Protein AF-A0A941TMS7-F1 (afdb_monomer_lite)

Radius of gyration: 14.05 Å; chains: 1; bounding box: 34×26×32 Å

pLDDT: mean 86.13, std 15.23, range [52.81, 97.69]

Secondary structure (DSSP, 8-state):
--HHHHHT-----EEEEEETTEEEEEEEHHHHIIIIIHHHHHHHTT---

Structure (mmCIF, N/CA/C/O backbone):
data_AF-A0A941TMS7-F1
#
_entry.id   AF-A0A941TMS7-F1
#
loop_
_atom_site.group_PDB
_atom_site.id
_atom_site.type_symbol
_atom_site.label_atom_id
_atom_site.label_alt_id
_atom_site.label_comp_id
_atom_site.label_asym_id
_atom_site.label_entity_id
_atom_site.label_seq_id
_atom_site.pdbx_PDB_ins_code
_atom_site.Cartn_x
_atom_site.Cartn_y
_atom_site.Cartn_z
_atom_site.occupancy
_atom_site.B_iso_or_equiv
_atom_site.auth_seq_id
_atom_site.auth_comp_id
_atom_site.auth_asym_id
_atom_site.auth_atom_id
_atom_site.pdbx_PDB_model_num
ATOM 1 N N . MET A 1 1 ? 20.148 -17.315 -11.244 1.00 52.81 1 MET A N 1
ATOM 2 C CA . MET A 1 1 ? 18.816 -16.780 -11.604 1.00 52.81 1 MET A CA 1
ATOM 3 C C . MET A 1 1 ? 18.221 -17.807 -12.552 1.00 52.81 1 MET A C 1
ATOM 5 O O . MET A 1 1 ? 18.921 -18.136 -13.497 1.00 52.81 1 MET A O 1
ATOM 9 N N . SER A 1 2 ? 17.086 -18.438 -12.229 1.00 64.31 2 SER A N 1
ATOM 10 C CA . SER A 1 2 ? 16.541 -19.510 -13.081 1.00 64.31 2 SER A CA 1
ATOM 11 C C . SER A 1 2 ? 15.906 -18.923 -14.343 1.00 64.31 2 SER A C 1
ATOM 13 O O . SER A 1 2 ? 15.435 -17.780 -14.318 1.00 64.31 2 SER A O 1
ATOM 15 N N . ASP A 1 3 ? 15.905 -19.692 -15.430 1.00 58.81 3 ASP A N 1
ATOM 16 C CA . ASP A 1 3 ? 15.401 -19.259 -16.737 1.00 58.81 3 ASP A CA 1
ATOM 17 C C . ASP A 1 3 ? 13.922 -18.836 -16.675 1.00 58.81 3 ASP A C 1
ATOM 19 O O . ASP A 1 3 ? 13.513 -17.903 -17.370 1.00 58.81 3 ASP A O 1
ATOM 23 N N . GLU A 1 4 ? 13.134 -19.402 -15.750 1.00 58.53 4 GLU A N 1
ATOM 24 C CA . GLU A 1 4 ? 11.740 -19.004 -15.506 1.00 58.53 4 GLU A CA 1
ATOM 25 C C . GLU A 1 4 ? 11.601 -17.566 -14.981 1.00 58.53 4 GLU A C 1
ATOM 27 O O . GLU A 1 4 ? 10.614 -16.883 -15.273 1.00 58.53 4 GLU A O 1
ATOM 32 N N . GLY A 1 5 ? 12.580 -17.082 -14.209 1.00 58.62 5 GLY A N 1
ATOM 33 C CA . GLY A 1 5 ? 12.612 -15.704 -13.714 1.00 58.62 5 GLY A CA 1
ATOM 34 C C . GLY A 1 5 ? 12.904 -14.686 -14.819 1.00 58.62 5 GLY A C 1
ATOM 35 O O . GLY A 1 5 ? 12.387 -13.571 -14.773 1.00 58.62 5 GLY A O 1
ATOM 36 N N . ALA A 1 6 ? 13.680 -15.083 -15.832 1.00 56.78 6 ALA A N 1
ATOM 37 C CA . ALA A 1 6 ? 14.024 -14.249 -16.982 1.00 56.78 6 ALA A CA 1
ATOM 38 C C . ALA A 1 6 ? 12.914 -14.238 -18.052 1.00 56.78 6 ALA A C 1
ATOM 40 O O . ALA A 1 6 ? 12.573 -13.179 -18.581 1.00 56.78 6 ALA A O 1
ATOM 41 N N . GLN A 1 7 ? 12.294 -15.393 -18.330 1.00 57.66 7 GLN A N 1
ATOM 42 C CA . GLN A 1 7 ? 11.234 -15.539 -19.341 1.00 57.66 7 GLN A CA 1
ATOM 43 C C . GLN A 1 7 ? 9.927 -14.844 -18.972 1.00 57.66 7 GLN A C 1
ATOM 45 O O . GLN A 1 7 ? 9.156 -14.469 -19.856 1.00 57.66 7 GLN A O 1
ATOM 50 N N . ARG A 1 8 ? 9.668 -14.645 -17.675 1.00 57.91 8 ARG A N 1
ATOM 51 C CA . ARG A 1 8 ? 8.463 -13.946 -17.236 1.00 57.91 8 ARG A CA 1
ATOM 52 C C . ARG A 1 8 ? 8.421 -12.488 -17.661 1.00 57.91 8 ARG A C 1
ATOM 54 O O . ARG A 1 8 ? 7.351 -11.944 -17.536 1.00 57.91 8 ARG A O 1
ATOM 61 N N . GLY A 1 9 ? 9.476 -11.873 -18.201 1.00 53.88 9 GLY A N 1
ATOM 62 C CA . GLY A 1 9 ? 9.389 -10.571 -18.871 1.00 53.88 9 GLY A CA 1
ATOM 63 C C . GLY A 1 9 ? 8.808 -9.465 -17.991 1.00 53.88 9 GLY A C 1
ATOM 64 O O . GLY A 1 9 ? 7.623 -9.197 -18.073 1.00 53.88 9 GLY A O 1
ATOM 65 N N . TYR A 1 10 ? 9.638 -8.829 -17.159 1.00 61.00 10 TYR A N 1
ATOM 66 C CA . TYR A 1 10 ? 9.399 -7.518 -16.523 1.00 61.00 10 TYR A CA 1
ATOM 67 C C . TYR A 1 10 ? 7.928 -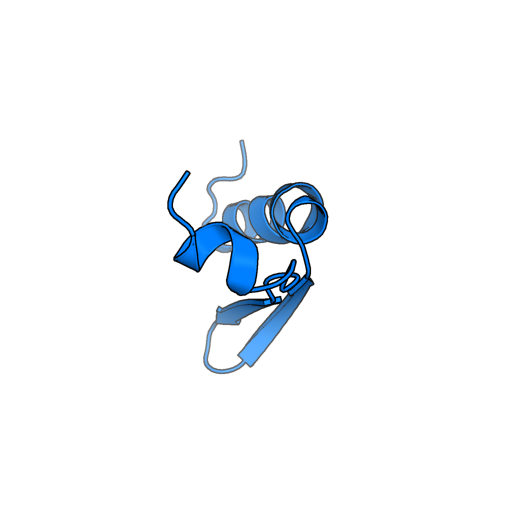7.132 -16.222 1.00 61.00 10 TYR A C 1
ATOM 69 O O . TYR A 1 10 ? 7.526 -5.995 -16.483 1.00 61.00 10 TYR A O 1
ATOM 77 N N . TRP A 1 11 ? 7.096 -8.029 -15.670 1.00 72.19 11 TRP A N 1
ATOM 78 C CA . TRP A 1 11 ? 5.739 -7.632 -15.288 1.00 72.19 11 TRP A CA 1
ATOM 79 C C . TRP A 1 11 ? 5.868 -6.625 -14.171 1.00 72.19 11 TRP A C 1
ATOM 81 O O . TRP A 1 11 ? 6.368 -6.929 -13.088 1.00 72.19 11 TRP A O 1
ATOM 91 N N . THR A 1 12 ? 5.416 -5.411 -14.447 1.00 82.50 12 THR A N 1
ATOM 92 C CA .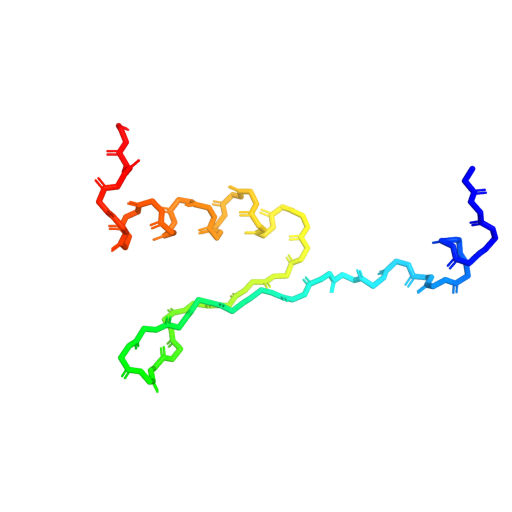 THR A 1 12 ? 5.310 -4.392 -13.419 1.00 82.50 12 THR A CA 1
ATOM 93 C C . THR A 1 12 ? 4.220 -4.855 -12.447 1.00 82.50 12 THR A C 1
ATOM 95 O O . THR A 1 12 ? 3.057 -4.940 -12.854 1.00 82.50 12 THR A O 1
ATOM 98 N N . PRO A 1 13 ? 4.554 -5.201 -11.188 1.00 87.25 13 PRO A N 1
ATOM 99 C CA . PRO A 1 13 ? 3.564 -5.690 -10.237 1.00 87.25 13 PRO A CA 1
ATOM 100 C C . PRO A 1 13 ? 2.509 -4.615 -9.981 1.00 87.25 13 PRO A C 1
ATOM 102 O O . PRO A 1 13 ? 2.835 -3.430 -9.948 1.00 87.25 13 PRO A O 1
ATOM 105 N N . ARG A 1 14 ? 1.253 -5.019 -9.784 1.00 94.56 14 ARG A N 1
ATOM 106 C CA . ARG A 1 14 ? 0.163 -4.131 -9.362 1.00 94.56 14 ARG A CA 1
ATOM 107 C C . ARG A 1 14 ? -0.189 -4.421 -7.911 1.00 94.56 14 ARG A C 1
ATOM 109 O O 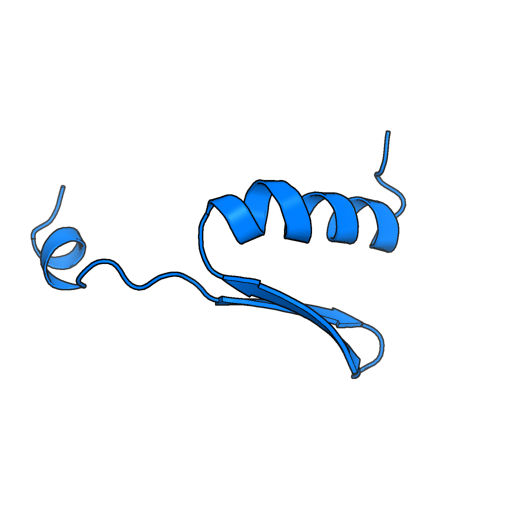. ARG A 1 14 ? -0.394 -5.575 -7.549 1.00 94.56 14 ARG A O 1
ATOM 116 N N . PHE A 1 15 ? -0.312 -3.369 -7.115 1.00 96.06 15 PHE A N 1
ATOM 117 C CA . PHE A 1 15 ? -0.662 -3.433 -5.701 1.00 96.06 15 PHE A CA 1
ATOM 118 C C . PHE A 1 15 ? -1.999 -2.739 -5.463 1.00 96.06 15 PHE A C 1
ATOM 120 O O . PHE A 1 15 ? -2.284 -1.707 -6.076 1.00 96.06 15 PHE A O 1
ATOM 127 N N . ILE A 1 16 ? -2.807 -3.301 -4.566 1.00 97.31 16 ILE A N 1
ATOM 128 C CA . ILE A 1 16 ? -4.139 -2.808 -4.209 1.00 97.31 16 ILE A CA 1
ATOM 129 C C . ILE A 1 16 ? -4.215 -2.757 -2.683 1.00 97.31 16 ILE A C 1
ATOM 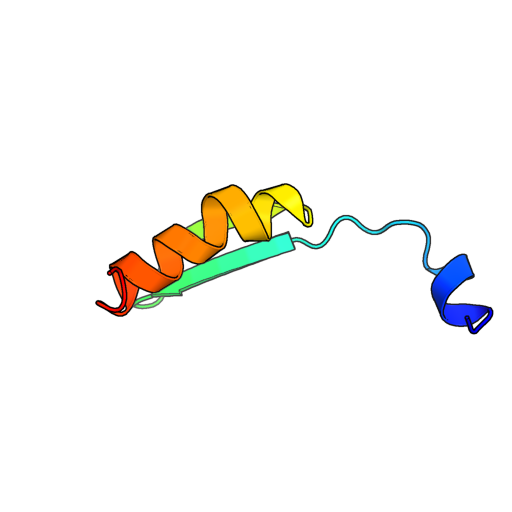131 O O . ILE A 1 16 ? -4.032 -3.780 -2.028 1.00 97.31 16 ILE A O 1
ATOM 135 N N . LEU A 1 17 ? -4.490 -1.577 -2.129 1.00 96.81 17 LEU A N 1
ATOM 136 C CA . LEU A 1 17 ? -4.866 -1.399 -0.731 1.00 96.81 17 LEU A CA 1
ATOM 137 C C . LEU A 1 17 ? -6.386 -1.344 -0.657 1.00 96.81 17 LEU A C 1
ATOM 139 O O . LEU A 1 17 ? -7.003 -0.459 -1.256 1.00 96.81 17 LEU A O 1
ATOM 143 N N . ALA A 1 18 ? -6.978 -2.280 0.075 1.00 96.25 18 ALA A N 1
ATOM 144 C CA . ALA A 1 18 ? -8.411 -2.337 0.302 1.00 96.25 18 ALA A CA 1
ATOM 145 C C . ALA A 1 18 ? -8.712 -2.453 1.797 1.00 96.25 18 ALA A C 1
ATOM 147 O O . ALA A 1 18 ? -8.016 -3.161 2.521 1.00 96.25 18 ALA A O 1
ATOM 148 N N . GLN A 1 19 ? -9.760 -1.767 2.237 1.00 93.44 19 GLN A N 1
ATOM 149 C CA . GLN A 1 19 ? -10.271 -1.794 3.605 1.00 93.44 19 GLN A CA 1
ATOM 150 C C . GLN A 1 19 ? -11.789 -1.627 3.552 1.00 93.44 19 GLN A C 1
ATOM 152 O O . GLN A 1 19 ? -12.299 -0.932 2.674 1.00 93.44 19 GLN A O 1
ATOM 157 N N . ASP A 1 20 ? -12.518 -2.294 4.447 1.00 94.81 20 ASP A N 1
ATOM 158 C CA . ASP A 1 20 ? -13.983 -2.206 4.537 1.00 94.81 20 ASP A CA 1
ATOM 159 C C . ASP A 1 20 ? -14.693 -2.437 3.191 1.00 94.81 20 ASP A C 1
ATOM 161 O O . ASP A 1 20 ? -15.626 -1.730 2.809 1.00 94.81 20 ASP A O 1
ATOM 165 N N . SER A 1 21 ? -14.216 -3.437 2.440 1.00 95.12 21 SER A N 1
ATOM 166 C CA . SER A 1 21 ? -14.695 -3.787 1.090 1.00 95.12 21 SER A CA 1
ATOM 167 C C . SER A 1 21 ? -14.562 -2.673 0.039 1.00 95.12 21 SER A C 1
ATOM 169 O O . SER A 1 21 ? -15.212 -2.724 -1.005 1.00 95.12 21 SER A O 1
ATOM 171 N N . LYS A 1 22 ? -13.709 -1.671 0.275 1.00 96.12 22 LYS A N 1
ATOM 172 C CA . LYS A 1 22 ? -13.424 -0.575 -0.659 1.00 96.12 22 LYS A CA 1
ATOM 173 C C . LYS A 1 22 ? -11.950 -0.550 -1.030 1.00 96.12 22 LYS A C 1
ATOM 175 O O . LYS A 1 22 ? -11.083 -0.751 -0.185 1.00 96.12 22 LYS A O 1
ATOM 180 N N . ILE A 1 23 ? -11.665 -0.257 -2.296 1.00 96.12 23 ILE A N 1
ATOM 181 C CA . ILE A 1 23 ? -10.303 0.027 -2.752 1.00 96.12 23 ILE A CA 1
ATOM 182 C C . ILE A 1 23 ? -9.955 1.450 -2.318 1.00 96.12 23 ILE A C 1
ATOM 184 O O . ILE A 1 23 ? -10.614 2.403 -2.728 1.00 96.12 23 ILE A O 1
ATOM 188 N N . LEU A 1 24 ? -8.919 1.584 -1.496 1.00 95.00 24 LEU A N 1
ATOM 189 C CA . LEU A 1 24 ? -8.417 2.866 -1.009 1.00 95.00 24 LEU A CA 1
ATOM 190 C C . LEU A 1 24 ? -7.316 3.426 -1.910 1.00 95.00 24 LEU A C 1
ATOM 192 O O . LEU A 1 24 ? -7.199 4.639 -2.073 1.00 95.00 24 LEU A O 1
ATOM 196 N N . PHE A 1 25 ? -6.480 2.550 -2.473 1.00 97.31 25 PHE A N 1
ATOM 197 C CA . PHE A 1 25 ? -5.345 2.958 -3.293 1.00 97.31 25 PHE A CA 1
ATOM 198 C C . PHE A 1 25 ? -4.854 1.824 -4.194 1.00 97.31 25 PHE A C 1
ATOM 200 O O . PHE A 1 25 ? -4.888 0.653 -3.817 1.00 97.31 25 PHE A O 1
ATOM 207 N N . THR A 1 26 ? -4.339 2.172 -5.371 1.00 97.69 26 THR A N 1
ATOM 208 C CA . THR A 1 26 ? -3.666 1.231 -6.271 1.00 97.69 26 THR A CA 1
ATOM 209 C C . THR A 1 26 ? -2.410 1.863 -6.840 1.00 97.69 26 THR A C 1
ATOM 211 O O . THR A 1 26 ? -2.422 3.041 -7.186 1.00 97.69 26 THR A O 1
ATOM 214 N N . THR A 1 27 ? -1.351 1.080 -7.000 1.00 97.19 27 THR A N 1
ATOM 215 C CA . THR A 1 27 ? -0.113 1.533 -7.646 1.00 97.19 27 THR A CA 1
ATOM 216 C C . THR A 1 27 ? 0.571 0.370 -8.350 1.00 97.19 27 THR A C 1
ATOM 218 O O . THR A 1 27 ? 0.167 -0.787 -8.202 1.00 97.19 27 THR A O 1
ATOM 221 N N . THR A 1 28 ? 1.587 0.668 -9.146 1.00 95.62 28 THR A N 1
ATOM 222 C CA . THR A 1 28 ? 2.320 -0.329 -9.923 1.00 95.62 28 THR A CA 1
ATOM 223 C C . THR A 1 28 ? 3.822 -0.129 -9.801 1.00 95.62 28 THR A C 1
ATOM 225 O O . THR A 1 28 ? 4.302 0.999 -9.725 1.00 95.62 28 THR A O 1
ATOM 228 N N . GLY A 1 29 ? 4.568 -1.226 -9.863 1.00 93.38 29 GLY A N 1
ATOM 229 C CA . GLY A 1 29 ? 6.025 -1.214 -9.868 1.00 93.38 29 GLY A CA 1
ATOM 230 C C . GLY A 1 29 ? 6.625 -1.084 -8.476 1.00 93.38 29 GLY A C 1
ATOM 231 O O . GLY A 1 29 ? 5.945 -0.752 -7.507 1.00 93.38 29 GLY A O 1
ATOM 232 N N . ILE A 1 30 ? 7.924 -1.361 -8.386 1.00 91.56 30 ILE A N 1
ATOM 233 C CA . ILE A 1 30 ? 8.662 -1.325 -7.118 1.00 91.56 30 ILE A CA 1
ATOM 234 C C . ILE A 1 30 ? 8.644 0.089 -6.523 1.00 91.56 30 ILE A C 1
ATOM 236 O O . ILE A 1 30 ? 8.356 0.224 -5.342 1.00 91.56 30 ILE A O 1
ATOM 240 N N . ALA A 1 31 ? 8.838 1.130 -7.341 1.00 93.12 31 ALA A N 1
ATOM 241 C CA . ALA A 1 31 ? 8.737 2.521 -6.888 1.00 93.12 31 ALA A CA 1
ATOM 242 C C . ALA A 1 31 ? 7.328 2.862 -6.364 1.00 93.12 31 ALA A C 1
ATOM 244 O O . ALA A 1 31 ? 7.170 3.513 -5.337 1.00 93.12 31 ALA A O 1
ATOM 245 N N . GLY A 1 32 ? 6.278 2.354 -7.021 1.00 95.88 32 GLY A N 1
ATOM 246 C CA . GLY A 1 32 ? 4.911 2.482 -6.521 1.00 95.88 32 GLY A CA 1
ATOM 247 C C . GLY A 1 32 ? 4.735 1.825 -5.150 1.00 95.88 32 GLY A C 1
ATOM 248 O O . GLY A 1 32 ? 4.123 2.406 -4.253 1.00 95.88 32 GLY A O 1
ATOM 249 N N . TRP A 1 33 ? 5.309 0.635 -4.957 1.00 95.06 33 TRP A N 1
ATOM 250 C CA . TRP A 1 33 ? 5.310 -0.040 -3.661 1.00 95.06 33 TRP A CA 1
ATOM 251 C C . TRP A 1 33 ? 6.018 0.780 -2.574 1.00 95.06 33 TRP A C 1
ATOM 253 O O . TRP A 1 33 ? 5.410 1.071 -1.544 1.00 95.06 33 TRP A O 1
ATOM 263 N N . THR A 1 34 ? 7.273 1.173 -2.799 1.00 95.88 34 THR A N 1
ATOM 264 C CA . THR A 1 34 ? 8.110 1.819 -1.777 1.00 95.88 34 THR A CA 1
ATOM 265 C C . THR A 1 34 ? 7.649 3.231 -1.450 1.00 95.88 34 THR A C 1
ATOM 267 O O . THR A 1 34 ? 7.530 3.579 -0.279 1.00 95.88 34 THR A O 1
ATOM 270 N N . ASP A 1 35 ? 7.335 4.024 -2.472 1.00 96.94 35 ASP A N 1
ATOM 271 C CA . ASP A 1 35 ? 7.185 5.473 -2.313 1.00 96.94 35 ASP A CA 1
ATOM 272 C C . ASP A 1 35 ? 5.724 5.865 -2.071 1.00 96.94 35 ASP A C 1
ATOM 274 O O . ASP A 1 35 ? 5.430 6.958 -1.589 1.00 96.94 35 ASP A O 1
ATOM 278 N N . GLN A 1 36 ? 4.782 4.982 -2.425 1.00 97.19 36 GLN A N 1
ATOM 279 C CA . GLN A 1 36 ? 3.353 5.288 -2.378 1.00 97.19 36 GLN A CA 1
ATOM 280 C C . GLN A 1 36 ? 2.555 4.286 -1.543 1.00 97.19 36 GLN A C 1
ATOM 282 O O . GLN A 1 36 ? 1.743 4.714 -0.719 1.00 97.19 36 GLN A O 1
ATOM 287 N N . MET A 1 37 ? 2.741 2.977 -1.744 1.00 97.31 37 MET A N 1
ATOM 288 C CA . MET A 1 37 ? 1.951 1.960 -1.040 1.00 97.31 37 MET A CA 1
ATOM 289 C C . MET A 1 37 ? 2.364 1.834 0.426 1.00 97.31 37 MET A C 1
ATOM 291 O O . MET A 1 37 ? 1.507 1.887 1.306 1.00 97.31 37 MET A O 1
ATOM 295 N N . TRP A 1 38 ? 3.662 1.699 0.695 1.00 95.75 38 TRP A N 1
ATOM 296 C CA . TRP A 1 38 ? 4.166 1.450 2.043 1.00 95.75 38 TRP A CA 1
ATOM 297 C C . TRP A 1 38 ? 3.775 2.540 3.059 1.00 95.75 38 TRP A C 1
ATOM 299 O O . TRP A 1 38 ? 3.190 2.184 4.086 1.00 95.75 38 TRP A O 1
ATOM 309 N N . PRO A 1 39 ? 3.927 3.850 2.766 1.00 96.44 39 PRO A N 1
ATOM 310 C CA . PRO A 1 39 ? 3.472 4.896 3.683 1.00 96.44 39 PRO A CA 1
ATOM 311 C C . PRO A 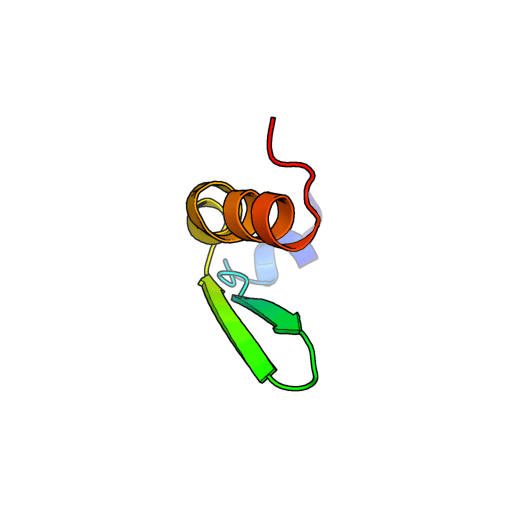1 39 ? 1.967 4.827 3.977 1.00 96.44 39 PRO A C 1
ATOM 313 O O . PRO A 1 39 ? 1.541 5.045 5.107 1.00 96.44 39 PRO A O 1
ATOM 316 N N . ARG A 1 40 ? 1.145 4.473 2.978 1.00 95.69 40 ARG A N 1
ATOM 317 C CA . ARG A 1 40 ? -0.314 4.357 3.145 1.00 95.69 40 ARG A CA 1
ATOM 318 C C . ARG A 1 40 ? -0.705 3.178 4.022 1.00 95.69 40 ARG A C 1
ATOM 320 O O . ARG A 1 40 ? -1.631 3.320 4.813 1.00 95.69 40 ARG A O 1
ATOM 327 N N . ILE A 1 41 ? -0.003 2.049 3.902 1.00 95.62 41 ILE A N 1
ATOM 328 C CA . ILE A 1 41 ? -0.176 0.916 4.818 1.00 95.62 41 ILE A CA 1
ATOM 329 C C . ILE A 1 41 ? 0.126 1.384 6.239 1.00 95.62 41 ILE A C 1
ATOM 331 O O . ILE A 1 41 ? -0.725 1.222 7.103 1.00 95.62 41 ILE A O 1
ATOM 335 N N . GLN A 1 42 ? 1.268 2.044 6.457 1.00 96.06 42 GLN A N 1
ATOM 336 C CA . GLN A 1 42 ? 1.652 2.529 7.783 1.00 96.06 42 GLN A CA 1
ATOM 337 C C . GLN A 1 42 ? 0.631 3.508 8.377 1.00 96.06 42 GLN A C 1
ATOM 339 O O . GLN A 1 42 ? 0.316 3.416 9.562 1.00 96.06 42 GLN A O 1
ATOM 344 N N . THR A 1 43 ? 0.073 4.417 7.572 1.00 94.44 43 THR A N 1
ATOM 345 C CA . THR A 1 43 ? -1.024 5.294 8.009 1.00 94.44 43 THR A CA 1
ATOM 346 C C . THR A 1 43 ? -2.288 4.499 8.346 1.00 94.44 43 THR A C 1
ATOM 348 O O . THR A 1 43 ? -2.881 4.730 9.395 1.00 94.44 43 THR A O 1
ATOM 351 N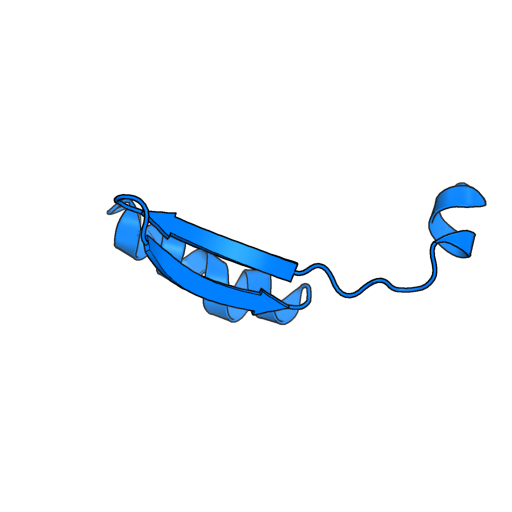 N . ALA A 1 44 ? -2.694 3.552 7.495 1.00 91.56 44 ALA A N 1
ATOM 352 C CA . ALA A 1 44 ? -3.904 2.752 7.697 1.00 91.56 44 ALA A CA 1
ATOM 353 C C . ALA A 1 44 ? -3.814 1.827 8.924 1.00 91.56 44 ALA A C 1
ATOM 355 O O . ALA A 1 44 ? -4.825 1.567 9.571 1.00 91.56 44 ALA A O 1
ATOM 356 N N . THR A 1 45 ? -2.613 1.349 9.262 1.00 92.56 45 THR A N 1
ATOM 357 C CA . THR A 1 45 ? -2.365 0.463 10.410 1.00 92.56 45 THR A CA 1
ATOM 358 C C . THR A 1 45 ? -1.886 1.195 11.662 1.00 92.56 45 THR A C 1
ATOM 360 O O . THR A 1 45 ? -1.634 0.546 12.674 1.00 92.56 45 THR A O 1
ATOM 363 N N . GLY A 1 46 ? -1.735 2.524 11.621 1.00 92.69 46 GLY A N 1
ATOM 364 C CA . GLY A 1 46 ? -1.239 3.310 12.756 1.00 92.69 46 GLY A CA 1
ATOM 365 C C . GLY A 1 46 ? 0.226 3.035 13.120 1.00 92.69 46 GLY A C 1
ATOM 366 O O . GLY A 1 46 ? 0.621 3.240 14.261 1.00 92.69 46 GLY A O 1
ATOM 367 N N . THR A 1 47 ? 1.036 2.562 12.168 1.00 93.75 47 THR A N 1
ATOM 368 C CA . THR A 1 47 ? 2.471 2.260 12.344 1.00 93.75 47 THR A CA 1
ATOM 369 C C . THR A 1 47 ? 3.375 3.266 11.628 1.00 93.75 47 THR A C 1
ATOM 371 O O . THR A 1 47 ? 4.529 2.962 11.321 1.00 93.75 47 THR A O 1
ATOM 374 N N . ALA A 1 48 ? 2.842 4.440 11.290 1.00 85.81 48 ALA A N 1
ATOM 375 C CA . ALA A 1 48 ? 3.649 5.565 10.846 1.00 85.81 48 ALA A CA 1
ATOM 376 C C . ALA A 1 48 ? 4.402 6.120 12.066 1.00 85.81 48 ALA A C 1
ATOM 378 O O . ALA A 1 48 ? 3.773 6.546 13.032 1.00 85.81 48 ALA A O 1
ATOM 379 N N . THR A 1 49 ? 5.730 6.035 12.033 1.00 71.81 49 THR A N 1
ATOM 380 C CA . THR A 1 49 ? 6.644 6.622 13.027 1.00 71.81 49 THR A CA 1
ATOM 381 C C . THR A 1 49 ? 6.968 8.063 12.697 1.00 71.81 49 THR A C 1
ATOM 383 O O . THR A 1 49 ? 7.198 8.317 11.491 1.00 71.81 49 THR A O 1
#

Foldseek 3Di:
DDPVVVVVPPDFDKDFDDDPNDTPDIDTHPCCCPVPVVVVVCVVVVNDD

Sequence (49 aa):
MSDEGAQRGYWTPRFILAQDSKILFTTTGIAGWTDQMWPRIQTATGTAT